Protein AF-A0A2K8SUK9-F1 (afdb_monomer)

Foldseek 3Di:
DDDDPPPDPPPPPPLVVLVVLLVCLLVPPDQQDALVVSCVVVVHDPVVCCVRPVPSNVSSNVSNVVSVVVVVVVVLVVLLVLLLVLCVVCVVVVHHSDLVSSCVSDPDSVSVVDPSSVVSNVVSNVVSVPDD

Nearest PDB structures (foldseek):
  8v32-assembly1_J  TM=8.760E-01  e=1.468E-07  Peltigera membranacea
  6nsr-assembly1_B  TM=3.082E-01  e=2.719E+00  Pseudomonas aeruginosa
  7xy5-assembly1_A  TM=2.631E-01  e=3.170E+00  Vibrio cholerae
  3kkd-assembly3_B  TM=2.760E-01  e=3.337E+00  Pseudomonas aeruginosa PAO1
  3mvp-assembly1_A  TM=3.013E-01  e=6.831E+00  Streptococcus mutans UA159

pLDDT: mean 81.12, std 13.94, range [32.38, 91.25]

Organism: NCBI:txid2038116

Structure (mmCIF, N/CA/C/O backbone):
data_AF-A0A2K8SUK9-F1
#
_e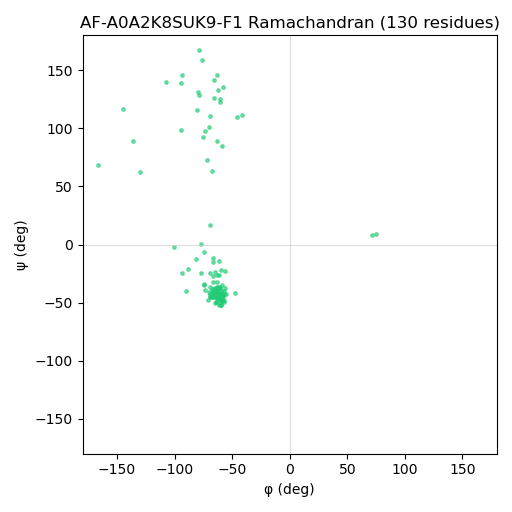ntry.id   AF-A0A2K8SUK9-F1
#
loop_
_atom_site.group_PDB
_atom_site.id
_atom_site.type_symbol
_atom_site.label_atom_id
_atom_site.label_alt_id
_atom_site.label_comp_id
_atom_site.label_asym_id
_atom_site.label_entity_id
_atom_site.label_seq_id
_atom_site.pdbx_PDB_ins_code
_atom_site.Cartn_x
_atom_site.Cartn_y
_atom_site.Cartn_z
_atom_site.occupancy
_atom_site.B_iso_or_equiv
_atom_site.auth_seq_id
_atom_site.auth_comp_id
_atom_site.auth_asym_id
_atom_site.auth_atom_id
_atom_site.pdbx_PDB_model_num
ATOM 1 N N . MET A 1 1 ? -3.074 23.848 -37.726 1.00 40.31 1 MET A N 1
ATOM 2 C CA . MET A 1 1 ? -1.693 24.078 -37.255 1.00 40.31 1 MET A CA 1
ATOM 3 C C . MET A 1 1 ? -1.678 24.002 -35.737 1.00 40.31 1 MET A C 1
ATOM 5 O O . MET A 1 1 ? -2.402 24.758 -35.105 1.00 40.31 1 MET A O 1
ATOM 9 N N . ARG A 1 2 ? -0.948 23.049 -35.149 1.00 3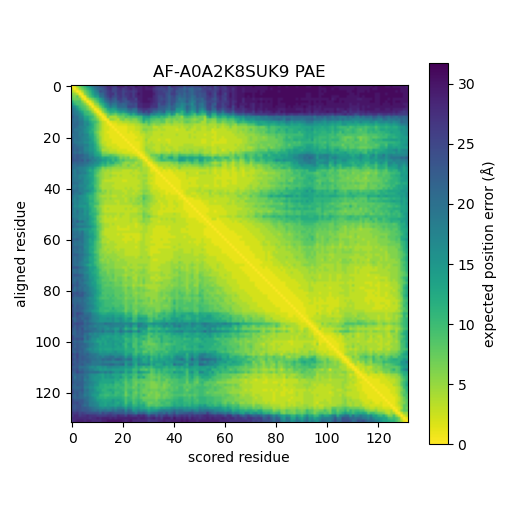2.38 2 ARG A N 1
ATOM 10 C CA . ARG A 1 2 ? -0.608 23.080 -33.723 1.00 32.38 2 ARG A CA 1
ATOM 11 C C . ARG A 1 2 ? 0.791 22.501 -33.557 1.00 32.38 2 ARG A C 1
ATOM 13 O O . ARG A 1 2 ? 1.054 21.365 -33.937 1.00 32.38 2 ARG A O 1
ATOM 20 N N . ASP A 1 3 ? 1.649 23.388 -33.092 1.00 39.12 3 ASP A N 1
ATOM 21 C CA . ASP A 1 3 ? 3.080 23.273 -32.888 1.00 39.12 3 ASP A CA 1
ATOM 22 C C . ASP A 1 3 ? 3.433 22.122 -31.942 1.00 39.12 3 ASP A C 1
ATOM 24 O O . ASP A 1 3 ? 2.786 21.952 -30.908 1.00 39.12 3 ASP A O 1
ATOM 28 N N . SER A 1 4 ? 4.448 21.332 -32.289 1.00 34.41 4 SER A N 1
ATOM 29 C CA . SER A 1 4 ? 5.232 20.523 -31.346 1.00 34.41 4 SER A CA 1
ATOM 30 C C . SER A 1 4 ? 6.491 20.030 -32.047 1.00 34.41 4 SER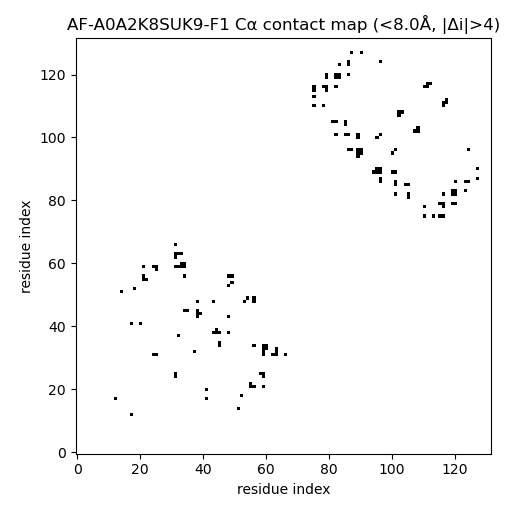 A C 1
ATOM 32 O O . SER A 1 4 ? 6.681 18.839 -32.306 1.00 34.41 4 SER A O 1
ATOM 34 N N . SER A 1 5 ? 7.367 20.987 -32.343 1.00 39.50 5 SER A N 1
ATOM 35 C CA . SER A 1 5 ? 8.785 20.748 -32.591 1.00 39.50 5 SER A CA 1
ATOM 36 C C . SER A 1 5 ? 9.411 20.079 -31.360 1.00 39.50 5 SER A C 1
ATOM 38 O O . SER A 1 5 ? 9.959 20.737 -30.482 1.00 39.50 5 SER A O 1
ATOM 40 N N . THR A 1 6 ? 9.318 18.752 -31.255 1.00 48.75 6 THR A N 1
ATOM 41 C CA . THR A 1 6 ? 10.100 17.980 -30.280 1.00 48.75 6 THR A CA 1
ATOM 42 C C . THR A 1 6 ? 11.357 17.490 -30.978 1.00 48.75 6 THR A C 1
ATOM 44 O O . THR A 1 6 ? 11.356 16.539 -31.755 1.00 48.75 6 THR A O 1
ATOM 47 N N . LYS A 1 7 ? 12.430 18.244 -30.740 1.00 40.75 7 LYS A N 1
ATOM 48 C CA . LYS A 1 7 ? 13.799 18.011 -31.195 1.00 40.75 7 LYS A CA 1
ATOM 49 C C . LYS A 1 7 ? 14.151 16.523 -31.057 1.00 40.75 7 LYS A C 1
ATOM 51 O O . LYS A 1 7 ? 14.228 15.992 -29.951 1.00 40.75 7 LYS A O 1
ATOM 56 N N . LYS A 1 8 ? 14.309 15.860 -32.204 1.00 43.88 8 LYS A N 1
ATOM 57 C CA . LYS A 1 8 ? 14.662 14.447 -32.369 1.00 43.88 8 LYS A CA 1
ATOM 58 C C . LYS A 1 8 ? 16.059 14.216 -31.781 1.00 43.88 8 LYS A C 1
ATOM 60 O O . LYS A 1 8 ? 17.060 14.381 -32.466 1.00 43.88 8 LYS A O 1
ATOM 65 N N . LEU A 1 9 ? 16.134 13.894 -30.493 1.00 48.03 9 LEU A N 1
ATOM 66 C CA . LEU A 1 9 ? 17.343 13.330 -29.905 1.00 48.03 9 LEU A CA 1
ATOM 67 C C . LEU A 1 9 ? 17.427 11.882 -30.393 1.00 48.03 9 LEU A C 1
ATOM 69 O O . LEU A 1 9 ? 16.752 11.001 -29.864 1.00 48.03 9 LEU A O 1
ATOM 73 N N . GLU A 1 10 ? 18.220 11.651 -31.437 1.00 47.00 10 GLU A N 1
ATOM 74 C CA . GLU A 1 10 ? 18.678 10.323 -31.855 1.00 47.00 10 GLU A CA 1
ATOM 75 C C . GLU A 1 10 ? 19.638 9.759 -30.795 1.00 47.00 10 GLU A C 1
ATOM 77 O O . GLU A 1 10 ? 20.823 9.547 -31.031 1.00 47.00 10 GLU A O 1
ATOM 82 N N . VAL A 1 11 ? 19.135 9.531 -29.581 1.00 56.94 11 VAL A N 1
ATOM 83 C CA . VAL A 1 11 ? 19.796 8.625 -28.645 1.00 56.94 11 VAL A CA 1
ATOM 84 C C . VAL A 1 11 ? 19.603 7.246 -29.253 1.00 56.94 11 VAL A C 1
ATOM 86 O O . VAL A 1 11 ? 18.465 6.784 -29.351 1.00 56.94 11 VAL A O 1
ATOM 89 N N . LYS A 1 12 ? 20.686 6.623 -29.736 1.00 59.28 12 LYS A N 1
ATOM 90 C CA . LYS A 1 12 ? 20.677 5.217 -30.158 1.00 59.28 12 LYS A CA 1
ATOM 91 C C . LYS A 1 12 ? 19.965 4.418 -29.070 1.00 59.28 12 LYS A C 1
ATOM 93 O O . LYS A 1 12 ? 20.466 4.317 -27.954 1.00 59.28 12 LYS A O 1
ATOM 98 N N . PHE A 1 13 ? 18.769 3.931 -29.386 1.00 68.94 13 PHE A N 1
ATOM 99 C CA . PHE A 1 13 ? 18.001 3.108 -28.472 1.00 68.94 13 PHE A CA 1
ATOM 100 C C . PHE A 1 13 ? 18.726 1.772 -28.365 1.00 68.94 13 PHE A C 1
ATOM 102 O O . PHE A 1 13 ? 18.665 0.949 -29.277 1.00 68.94 13 PHE A O 1
ATOM 109 N N . ASP A 1 14 ? 19.472 1.609 -27.279 1.00 80.62 14 ASP A N 1
ATOM 110 C CA . ASP A 1 14 ? 20.137 0.357 -26.955 1.00 80.62 14 ASP A CA 1
ATOM 111 C C . ASP A 1 14 ? 19.076 -0.620 -26.447 1.00 80.62 14 ASP A C 1
ATOM 113 O O . ASP A 1 14 ? 18.680 -0.594 -25.277 1.00 80.62 14 ASP A O 1
ATOM 117 N N . SER A 1 15 ? 18.542 -1.398 -27.388 1.00 79.38 15 SER A N 1
ATOM 118 C CA . SER A 1 15 ? 17.471 -2.361 -27.153 1.00 79.38 15 SER A CA 1
ATOM 119 C C . SER A 1 15 ? 17.890 -3.367 -26.085 1.00 79.38 15 SER A C 1
ATOM 121 O O . SER A 1 15 ? 17.187 -3.527 -25.090 1.00 79.38 15 SER A O 1
ATOM 123 N N . ASP A 1 16 ? 19.074 -3.955 -26.227 1.00 82.75 16 ASP A N 1
ATOM 124 C CA . ASP A 1 16 ? 19.530 -5.060 -25.385 1.00 82.75 16 ASP A CA 1
ATOM 125 C C . ASP A 1 16 ? 19.782 -4.595 -23.951 1.00 82.75 16 ASP A C 1
ATOM 127 O O . ASP A 1 16 ? 19.286 -5.194 -22.993 1.00 82.75 16 ASP A O 1
ATOM 131 N N . ARG A 1 17 ? 20.458 -3.452 -23.780 1.00 84.38 17 ARG A N 1
ATOM 132 C CA . ARG A 1 17 ? 20.673 -2.874 -22.448 1.00 84.38 17 ARG A CA 1
ATOM 133 C C . ARG A 1 17 ? 19.362 -2.450 -21.792 1.00 84.38 17 ARG A C 1
ATOM 135 O O . ARG A 1 17 ? 19.191 -2.605 -20.583 1.00 84.38 17 ARG A O 1
ATOM 142 N N . THR A 1 18 ? 18.431 -1.902 -22.572 1.00 85.00 18 THR A N 1
ATOM 143 C CA . THR A 1 18 ? 17.118 -1.490 -22.060 1.00 85.00 18 THR A CA 1
ATOM 144 C C . THR A 1 18 ? 16.293 -2.700 -21.631 1.00 85.00 18 THR A C 1
ATOM 146 O O . THR A 1 18 ? 15.666 -2.653 -20.574 1.00 85.00 18 THR A O 1
ATOM 149 N N . GLN A 1 19 ? 16.327 -3.785 -22.406 1.00 86.81 19 GLN A N 1
ATOM 150 C CA . GLN A 1 19 ? 15.660 -5.039 -22.075 1.00 86.81 19 GLN A CA 1
ATOM 151 C C . GLN A 1 19 ? 16.184 -5.610 -20.757 1.00 86.81 19 GLN A C 1
ATOM 153 O O . GLN A 1 19 ? 15.394 -5.828 -19.840 1.00 86.81 19 GLN A O 1
ATOM 158 N N . GLN A 1 20 ? 17.506 -5.755 -20.625 1.00 87.06 20 GLN A N 1
ATOM 159 C CA . GLN A 1 20 ? 18.133 -6.274 -19.406 1.00 87.06 20 GLN A CA 1
ATOM 160 C C . GLN A 1 20 ? 17.763 -5.445 -18.174 1.00 87.06 20 GLN A C 1
ATOM 162 O O . GLN A 1 20 ? 17.490 -5.984 -17.107 1.00 87.06 20 GLN A O 1
ATOM 167 N N . LEU A 1 21 ? 17.707 -4.117 -18.303 1.00 86.25 21 LEU A N 1
ATOM 168 C CA . LEU A 1 21 ? 17.299 -3.253 -17.198 1.00 86.25 21 LEU A CA 1
ATOM 169 C C . LEU A 1 21 ? 15.821 -3.435 -16.825 1.00 86.25 21 LEU A C 1
ATOM 171 O O . LEU A 1 21 ? 15.497 -3.403 -15.639 1.00 86.25 21 LEU A O 1
ATOM 175 N N . LEU A 1 22 ? 14.929 -3.629 -17.800 1.00 86.12 22 LEU A N 1
ATOM 176 C CA . LEU A 1 22 ? 13.513 -3.912 -17.538 1.00 86.12 22 LEU A CA 1
ATOM 177 C C . LEU A 1 22 ? 13.324 -5.278 -16.863 1.00 86.12 22 LEU A C 1
ATOM 179 O O . LEU A 1 22 ? 12.543 -5.382 -15.920 1.00 86.12 22 LEU A O 1
ATOM 183 N N . GLU A 1 23 ? 14.059 -6.298 -17.302 1.00 87.38 23 GLU A N 1
ATOM 184 C CA . GLU A 1 23 ? 14.058 -7.633 -16.692 1.00 87.38 23 GLU A CA 1
ATOM 185 C C . GLU A 1 23 ? 14.612 -7.598 -15.264 1.00 87.38 23 GLU A C 1
ATOM 187 O O . GLU A 1 23 ? 13.982 -8.122 -14.349 1.00 87.38 23 GLU A O 1
ATOM 192 N N . ASN A 1 24 ? 15.715 -6.881 -15.033 1.00 87.19 24 ASN A N 1
ATOM 193 C CA . ASN A 1 24 ? 16.265 -6.681 -13.694 1.00 87.19 24 ASN A CA 1
ATOM 194 C C . ASN A 1 24 ? 15.275 -5.970 -12.765 1.00 87.19 24 ASN A C 1
ATOM 196 O O . ASN A 1 24 ? 15.203 -6.302 -11.590 1.00 87.19 24 ASN A O 1
ATOM 200 N N . VAL A 1 25 ? 14.484 -5.014 -13.265 1.00 85.06 25 VAL A N 1
ATOM 201 C CA . VAL A 1 25 ? 13.428 -4.361 -12.468 1.00 85.06 25 VAL A CA 1
ATOM 202 C C . VAL A 1 25 ? 12.300 -5.333 -12.109 1.00 85.06 25 VAL A C 1
ATOM 204 O O . VAL A 1 25 ? 11.711 -5.191 -11.043 1.00 85.06 25 VAL A O 1
ATOM 207 N N . LEU A 1 26 ? 11.996 -6.307 -1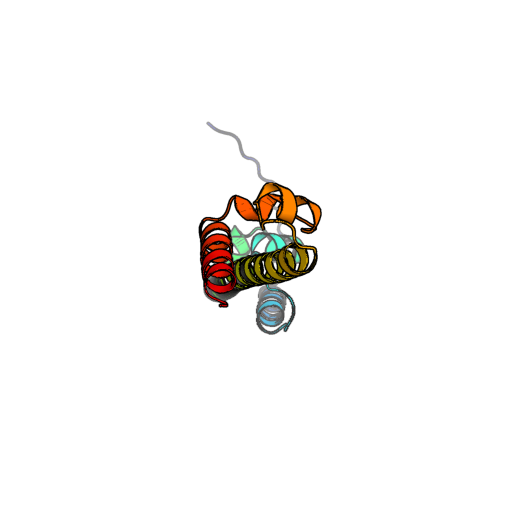2.970 1.00 83.44 26 LEU A N 1
ATOM 208 C CA . LEU A 1 26 ? 11.010 -7.353 -12.680 1.00 83.44 26 LEU A CA 1
ATOM 209 C C . LEU A 1 26 ? 11.530 -8.405 -11.697 1.00 83.44 26 LEU A C 1
ATOM 211 O O . LEU A 1 26 ? 10.751 -8.935 -10.913 1.00 83.44 26 LEU A O 1
ATOM 215 N N . GLN A 1 27 ? 12.821 -8.724 -11.763 1.00 84.00 27 GLN A N 1
ATOM 216 C CA . GLN A 1 27 ? 13.454 -9.737 -10.916 1.00 84.00 27 GLN A CA 1
ATOM 217 C C . GLN A 1 27 ? 13.965 -9.182 -9.586 1.00 84.00 27 GLN A C 1
ATOM 219 O O . GLN A 1 27 ? 14.175 -9.941 -8.641 1.00 84.00 27 GLN A O 1
ATOM 224 N N . ALA A 1 28 ? 14.190 -7.872 -9.497 1.00 78.75 28 ALA A N 1
ATOM 225 C CA . ALA A 1 28 ? 14.577 -7.239 -8.254 1.00 78.75 28 ALA A CA 1
ATOM 226 C C . ALA A 1 28 ? 13.469 -7.454 -7.217 1.00 78.75 28 ALA A C 1
ATOM 228 O O . ALA A 1 28 ? 12.341 -7.004 -7.397 1.00 78.75 28 ALA A O 1
ATOM 229 N N . ASN A 1 29 ? 13.819 -8.055 -6.079 1.00 65.88 29 ASN A N 1
ATOM 230 C CA . ASN A 1 29 ? 12.944 -8.167 -4.903 1.00 65.88 29 ASN A CA 1
ATOM 231 C C . ASN A 1 29 ? 12.691 -6.807 -4.207 1.00 65.88 29 ASN A C 1
ATOM 233 O O . ASN A 1 29 ? 12.295 -6.754 -3.042 1.00 65.88 29 ASN A O 1
ATOM 237 N N . GLU A 1 30 ? 12.966 -5.696 -4.891 1.00 73.88 30 GLU A N 1
ATOM 238 C CA . GLU A 1 30 ? 12.702 -4.344 -4.414 1.00 73.88 30 GLU A CA 1
ATOM 239 C C . GLU A 1 30 ? 11.217 -3.986 -4.577 1.00 73.88 30 GLU A C 1
ATOM 241 O O . GLU A 1 30 ? 10.447 -4.663 -5.258 1.00 73.88 30 GLU A O 1
ATOM 246 N N . GLN A 1 31 ? 10.792 -2.885 -3.951 1.00 77.38 31 GLN A N 1
ATOM 247 C CA . GLN A 1 31 ? 9.430 -2.388 -4.131 1.00 77.38 31 GLN A CA 1
ATOM 248 C C . GLN A 1 31 ? 9.189 -2.052 -5.610 1.00 77.38 31 GLN A C 1
ATOM 250 O O . GLN A 1 31 ? 9.933 -1.238 -6.171 1.00 77.38 31 GLN A O 1
ATOM 255 N N . PRO A 1 32 ? 8.140 -2.611 -6.245 1.00 82.94 32 PRO A N 1
ATOM 256 C CA . PRO A 1 32 ? 7.907 -2.383 -7.657 1.00 82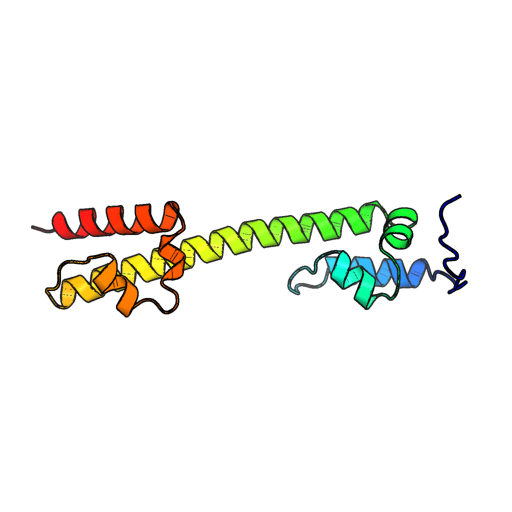.94 32 PRO A CA 1
ATOM 257 C C . PRO A 1 32 ? 7.666 -0.897 -7.893 1.00 82.94 32 PRO A C 1
ATOM 259 O O . PRO A 1 32 ? 6.910 -0.227 -7.179 1.00 82.94 32 PRO A O 1
ATOM 262 N N . LEU A 1 33 ? 8.342 -0.369 -8.906 1.00 85.94 33 LEU A N 1
ATOM 263 C CA . LEU A 1 33 ? 8.267 1.033 -9.276 1.00 85.94 33 LEU A CA 1
ATOM 264 C C . LEU A 1 33 ? 7.198 1.234 -10.351 1.00 85.94 33 LEU A C 1
ATOM 266 O O . LEU A 1 33 ? 7.035 0.395 -11.239 1.00 85.94 33 LEU A O 1
ATOM 270 N N . PRO A 1 34 ? 6.491 2.376 -10.349 1.00 88.12 34 PRO A N 1
ATOM 271 C CA . PRO A 1 34 ? 5.590 2.678 -11.443 1.00 88.12 34 PRO A CA 1
ATOM 272 C C . PRO A 1 34 ? 6.398 2.823 -12.733 1.00 88.12 34 PRO A C 1
ATOM 274 O O . PRO A 1 34 ? 7.490 3.396 -12.742 1.00 88.12 34 PRO A O 1
ATOM 277 N N . MET A 1 35 ? 5.818 2.416 -13.863 1.00 87.50 35 MET A N 1
ATOM 278 C CA . MET A 1 35 ? 6.488 2.504 -15.167 1.00 87.50 35 MET A CA 1
ATOM 279 C C . MET A 1 35 ? 6.947 3.935 -15.520 1.00 87.50 35 MET A C 1
ATOM 281 O O . MET A 1 35 ? 7.846 4.129 -16.329 1.00 87.50 35 MET A O 1
ATOM 285 N N . THR A 1 36 ? 6.340 4.975 -14.929 1.00 87.50 36 THR A N 1
ATOM 286 C CA . THR A 1 36 ? 6.831 6.370 -15.019 1.00 87.50 36 THR A CA 1
ATOM 287 C C . THR A 1 36 ? 8.204 6.544 -14.392 1.00 87.50 36 THR A C 1
ATOM 289 O O . THR A 1 36 ? 9.047 7.207 -14.986 1.00 87.50 36 THR A O 1
ATOM 292 N N . ALA A 1 37 ? 8.419 5.990 -13.202 1.00 88.31 37 ALA A N 1
ATOM 293 C CA . ALA A 1 37 ? 9.691 6.073 -12.502 1.00 88.31 37 ALA A CA 1
ATOM 294 C C . ALA A 1 37 ? 10.754 5.232 -13.214 1.00 88.31 37 ALA A C 1
ATOM 296 O O . ALA A 1 37 ? 11.861 5.718 -13.419 1.00 88.31 37 ALA A O 1
ATOM 297 N N . VAL A 1 38 ? 10.390 4.035 -13.687 1.00 87.81 38 VAL A N 1
ATOM 298 C CA . VAL A 1 38 ? 11.285 3.179 -14.484 1.00 87.81 38 VAL A CA 1
ATOM 299 C C . VAL A 1 38 ? 11.721 3.892 -15.768 1.00 87.81 38 VAL A C 1
ATOM 301 O O . VAL A 1 38 ? 12.910 3.987 -16.043 1.00 87.81 38 VAL A O 1
ATOM 304 N N . ALA A 1 39 ? 10.783 4.500 -16.502 1.00 87.31 39 ALA A N 1
ATOM 305 C CA . ALA A 1 39 ? 11.089 5.281 -17.702 1.00 87.31 39 ALA A CA 1
ATOM 306 C C . ALA A 1 39 ? 12.035 6.464 -17.419 1.00 87.31 39 ALA A C 1
ATOM 308 O O . ALA A 1 39 ? 12.994 6.680 -18.155 1.00 87.31 39 ALA A O 1
ATOM 309 N N . LYS A 1 40 ? 11.809 7.193 -16.316 1.00 87.31 40 LYS A N 1
ATOM 310 C CA . LYS A 1 40 ? 12.707 8.272 -15.876 1.00 87.31 40 LYS A CA 1
ATOM 311 C C . LYS A 1 40 ? 14.104 7.753 -15.525 1.00 87.31 40 LYS A C 1
ATOM 313 O O . LYS A 1 40 ? 15.078 8.375 -15.928 1.00 87.31 40 LYS A O 1
ATOM 318 N N . ARG A 1 41 ? 14.202 6.619 -14.821 1.00 85.88 41 ARG A N 1
ATOM 319 C CA . ARG A 1 41 ? 15.479 5.981 -14.448 1.00 85.88 41 ARG A CA 1
ATOM 320 C C . ARG A 1 41 ? 16.274 5.537 -15.675 1.00 85.88 41 ARG A C 1
ATOM 322 O O . ARG A 1 41 ? 17.491 5.655 -15.683 1.00 85.88 41 ARG A O 1
ATOM 329 N N . LEU A 1 42 ? 15.579 5.059 -16.704 1.00 83.00 42 LEU A N 1
ATOM 330 C CA . LEU A 1 42 ? 16.177 4.621 -17.965 1.00 83.00 42 LEU A CA 1
ATOM 331 C C . LEU A 1 42 ? 16.495 5.776 -18.927 1.00 83.00 42 LEU A C 1
ATOM 333 O O . LEU A 1 42 ? 17.161 5.558 -19.931 1.00 83.00 42 LEU A O 1
ATOM 337 N N . GLY A 1 43 ? 15.997 6.988 -18.662 1.00 84.88 43 GLY A N 1
ATOM 338 C CA . GLY A 1 43 ? 16.165 8.138 -19.554 1.00 84.88 43 GLY A CA 1
ATOM 339 C C . GLY A 1 43 ? 15.353 8.058 -20.853 1.00 84.88 43 GLY A C 1
ATOM 340 O O . GLY A 1 43 ? 15.504 8.920 -21.717 1.00 84.88 43 GLY A O 1
ATOM 341 N N . TYR A 1 44 ? 14.464 7.068 -20.995 1.00 84.94 44 TYR A N 1
ATOM 342 C CA . TYR A 1 44 ? 13.648 6.880 -22.193 1.00 84.94 44 TYR A CA 1
ATOM 343 C C . TYR A 1 44 ? 12.184 7.246 -21.952 1.00 84.94 44 TYR A C 1
ATOM 345 O O . TYR A 1 44 ? 11.600 6.892 -20.924 1.00 84.94 44 TYR A O 1
ATOM 353 N N . PRO A 1 45 ? 11.522 7.906 -22.917 1.00 85.81 45 PRO A N 1
ATOM 354 C CA . PRO A 1 45 ? 10.098 8.164 -22.813 1.00 85.81 45 PRO A CA 1
ATOM 355 C C . PRO A 1 45 ? 9.323 6.845 -22.867 1.00 85.81 45 PRO A C 1
ATOM 357 O O . PRO A 1 45 ? 9.613 5.963 -23.676 1.00 85.81 45 PRO A O 1
ATOM 360 N N . LYS A 1 46 ? 8.260 6.740 -22.060 1.00 86.19 46 LYS A N 1
ATOM 361 C CA . LYS A 1 46 ? 7.391 5.551 -22.013 1.00 86.19 46 LYS A CA 1
ATOM 362 C C . LYS A 1 46 ? 6.970 5.058 -23.393 1.00 86.19 46 LYS A C 1
ATOM 364 O O . LYS A 1 46 ? 6.964 3.862 -23.631 1.00 86.19 46 LYS A O 1
ATOM 369 N N . ARG A 1 47 ? 6.622 5.977 -24.299 1.00 87.12 47 ARG A N 1
ATOM 370 C CA . ARG A 1 47 ? 6.179 5.639 -25.657 1.00 87.12 47 ARG A CA 1
ATOM 371 C C . ARG A 1 47 ? 7.211 4.798 -26.412 1.00 87.12 47 ARG A C 1
ATOM 373 O O . ARG A 1 47 ? 6.819 3.908 -27.154 1.00 87.12 47 ARG A O 1
ATOM 380 N N . VAL A 1 48 ? 8.501 5.072 -26.219 1.00 85.62 48 VAL A N 1
ATOM 381 C CA . VAL A 1 48 ? 9.588 4.298 -26.835 1.00 85.62 48 VAL A CA 1
ATOM 382 C C . VAL A 1 48 ? 9.673 2.923 -26.176 1.00 85.62 48 VAL A C 1
ATOM 384 O O . VAL A 1 48 ? 9.622 1.920 -26.875 1.00 85.62 48 VAL A O 1
ATOM 387 N N . LEU A 1 49 ? 9.661 2.856 -24.843 1.00 85.88 49 LEU A N 1
ATOM 388 C CA . LEU A 1 49 ? 9.704 1.582 -24.114 1.00 85.88 49 LEU A CA 1
ATOM 389 C C . LEU A 1 49 ? 8.540 0.649 -24.480 1.00 85.88 49 LEU A C 1
ATOM 391 O O . LEU A 1 49 ? 8.763 -0.518 -24.766 1.00 85.88 49 LEU A O 1
ATOM 395 N N . TYR A 1 50 ? 7.316 1.172 -24.569 1.00 87.88 50 TYR A N 1
ATOM 396 C CA . TYR A 1 50 ? 6.144 0.392 -24.979 1.00 87.88 50 TYR A CA 1
ATOM 397 C C . TYR A 1 50 ? 6.168 -0.024 -26.456 1.00 87.88 50 TYR A C 1
ATOM 399 O O . TYR A 1 50 ? 5.520 -1.004 -26.810 1.00 87.88 50 TYR A O 1
ATOM 407 N N . ARG A 1 51 ? 6.883 0.707 -27.323 1.00 87.69 51 ARG A N 1
ATOM 408 C CA . ARG A 1 51 ? 7.028 0.352 -28.742 1.00 87.69 51 ARG A CA 1
ATOM 409 C C . ARG A 1 51 ? 7.972 -0.834 -28.932 1.00 87.69 51 ARG A C 1
ATOM 411 O O . ARG A 1 51 ? 7.712 -1.660 -29.796 1.00 87.69 51 ARG A O 1
ATOM 418 N N .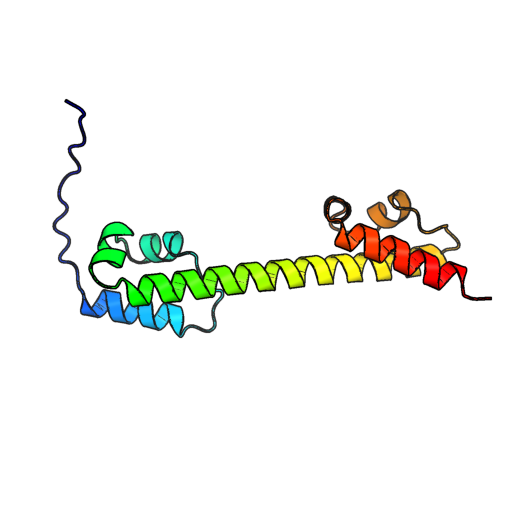 HIS A 1 52 ? 9.055 -0.883 -28.161 1.00 86.44 52 HIS A N 1
ATOM 419 C CA . HIS A 1 52 ? 10.072 -1.930 -28.276 1.00 86.44 52 HIS A CA 1
ATOM 420 C C . HIS A 1 52 ? 9.779 -3.135 -27.373 1.00 86.44 52 HIS A C 1
ATOM 422 O O . HIS A 1 52 ? 9.921 -4.271 -27.809 1.00 86.44 52 HIS A O 1
ATOM 428 N N . PHE A 1 53 ? 9.305 -2.894 -26.148 1.00 88.12 53 PHE A N 1
ATOM 429 C CA . PHE A 1 53 ? 9.095 -3.916 -25.119 1.00 88.12 53 PHE A CA 1
ATOM 430 C C . PHE A 1 53 ? 7.693 -3.828 -24.498 1.00 88.12 53 PHE A C 1
ATOM 432 O O . PHE A 1 53 ? 7.561 -3.567 -23.294 1.00 88.12 53 PHE A O 1
ATOM 439 N N . PRO A 1 54 ? 6.619 -4.020 -25.289 1.00 89.31 54 PRO A N 1
ATOM 440 C CA . PRO A 1 54 ? 5.250 -3.906 -24.787 1.00 89.31 54 PRO A CA 1
ATOM 441 C C . PRO A 1 54 ? 4.969 -4.884 -23.641 1.00 89.31 54 PRO A C 1
ATOM 443 O O . PRO A 1 54 ? 4.371 -4.488 -22.640 1.00 89.31 54 PRO A O 1
ATOM 446 N N . GLU A 1 55 ? 5.445 -6.126 -23.749 1.00 90.12 55 GLU A N 1
ATOM 447 C CA . GLU A 1 55 ? 5.183 -7.176 -22.760 1.00 90.12 55 GLU A CA 1
ATOM 448 C C . GLU A 1 55 ? 5.899 -6.915 -21.428 1.00 90.12 55 GLU A C 1
ATOM 450 O O . GLU A 1 55 ? 5.258 -6.938 -20.378 1.00 90.12 55 GLU A O 1
ATOM 455 N N . LEU A 1 56 ? 7.182 -6.534 -21.451 1.00 88.44 56 LEU A N 1
ATOM 456 C CA . LEU A 1 56 ? 7.918 -6.177 -20.229 1.00 88.44 56 LEU A CA 1
ATOM 457 C C . LEU A 1 56 ? 7.311 -4.946 -19.542 1.00 88.44 56 LEU A C 1
ATOM 459 O O . LEU A 1 56 ? 7.125 -4.932 -18.325 1.00 88.44 56 LEU A O 1
ATOM 463 N N . CYS A 1 57 ? 6.925 -3.922 -20.310 1.00 88.81 57 CYS A N 1
ATOM 464 C CA . CYS A 1 57 ? 6.277 -2.733 -19.751 1.00 88.81 57 CYS A CA 1
ATOM 465 C C . CYS A 1 57 ? 4.922 -3.056 -19.099 1.00 88.81 57 CYS A C 1
ATOM 467 O O . CYS A 1 57 ? 4.575 -2.472 -18.062 1.00 88.81 57 CYS A O 1
ATOM 469 N N . ARG A 1 58 ? 4.149 -3.974 -19.697 1.00 90.50 58 ARG A N 1
ATOM 470 C CA . ARG A 1 58 ? 2.886 -4.470 -19.133 1.00 90.50 58 ARG A CA 1
ATOM 471 C C . ARG A 1 58 ? 3.127 -5.265 -17.858 1.00 90.50 58 ARG A C 1
ATOM 473 O O . ARG A 1 58 ? 2.444 -4.993 -16.875 1.00 90.50 58 ARG A O 1
ATOM 480 N N . ALA A 1 59 ? 4.111 -6.162 -17.846 1.00 90.38 59 ALA A N 1
ATOM 481 C CA . ALA A 1 59 ? 4.468 -6.953 -16.672 1.00 90.38 59 ALA A CA 1
ATOM 482 C C . ALA A 1 59 ? 4.850 -6.059 -15.480 1.00 90.38 59 ALA A C 1
ATOM 484 O O . ALA A 1 59 ? 4.270 -6.191 -14.405 1.00 90.38 59 ALA A O 1
ATOM 485 N N . ILE A 1 60 ? 5.721 -5.063 -15.691 1.00 89.38 60 ILE A N 1
ATOM 486 C CA . ILE A 1 60 ? 6.130 -4.115 -14.635 1.00 89.38 60 ILE A CA 1
ATOM 487 C C . ILE A 1 60 ? 4.918 -3.344 -14.107 1.00 89.38 60 ILE A C 1
ATOM 489 O O . ILE A 1 60 ? 4.740 -3.160 -12.902 1.00 89.38 60 ILE A O 1
ATOM 493 N N . SER A 1 61 ? 4.058 -2.885 -15.017 1.00 90.12 61 SER A N 1
ATOM 494 C CA . SER A 1 61 ? 2.861 -2.133 -14.641 1.00 90.12 61 SER A CA 1
ATOM 495 C C . SER A 1 61 ? 1.864 -3.002 -13.866 1.00 90.12 61 SER A C 1
ATOM 497 O O . SER A 1 61 ? 1.249 -2.517 -12.917 1.00 90.12 61 SER A O 1
ATOM 499 N N . ALA A 1 62 ? 1.713 -4.273 -14.242 1.00 90.62 62 ALA A N 1
ATOM 500 C CA . ALA A 1 62 ? 0.850 -5.225 -13.556 1.00 90.62 62 ALA A CA 1
ATOM 501 C C . ALA A 1 62 ? 1.356 -5.522 -12.139 1.00 90.62 62 ALA A C 1
ATOM 503 O O . ALA A 1 62 ? 0.568 -5.451 -11.194 1.00 90.62 62 ALA A O 1
ATOM 504 N N . GLU A 1 63 ? 2.661 -5.757 -11.979 1.00 90.00 63 GLU A N 1
ATOM 505 C CA . GLU A 1 63 ? 3.273 -6.003 -10.671 1.00 90.00 63 GLU A CA 1
ATOM 506 C C . GLU A 1 63 ? 3.126 -4.784 -9.752 1.00 90.00 63 GLU A C 1
ATOM 508 O O . GLU A 1 63 ? 2.705 -4.902 -8.601 1.00 90.00 63 GLU A O 1
ATOM 513 N N . TYR A 1 64 ? 3.331 -3.576 -10.285 1.00 90.69 64 TYR A N 1
ATOM 514 C CA . TYR A 1 64 ? 3.090 -2.345 -9.536 1.00 90.69 64 TYR A CA 1
ATOM 515 C C . TYR A 1 64 ? 1.636 -2.216 -9.058 1.00 90.69 64 TYR A C 1
ATOM 517 O O . TYR A 1 64 ? 1.376 -1.868 -7.904 1.00 90.69 64 TYR A O 1
ATOM 525 N N . VAL A 1 65 ? 0.664 -2.501 -9.930 1.00 90.31 65 VAL A N 1
ATOM 526 C CA . VAL A 1 65 ? -0.762 -2.450 -9.572 1.00 90.31 65 VAL A CA 1
ATOM 527 C C . VAL A 1 65 ? -1.100 -3.497 -8.512 1.00 90.31 65 VAL A C 1
ATOM 529 O O . VAL A 1 65 ? -1.851 -3.196 -7.581 1.00 90.31 65 VAL A O 1
ATOM 532 N N . LYS A 1 66 ? -0.549 -4.708 -8.629 1.00 91.12 66 LYS A N 1
ATOM 533 C CA . LYS A 1 66 ? -0.707 -5.775 -7.638 1.00 91.12 66 LYS A CA 1
ATOM 534 C C . LYS A 1 66 ? -0.161 -5.337 -6.279 1.00 91.12 66 LYS A C 1
ATOM 536 O O . LYS A 1 66 ? -0.914 -5.315 -5.306 1.00 91.12 66 LYS A O 1
ATOM 541 N N . TYR A 1 67 ? 1.074 -4.846 -6.236 1.00 90.19 67 TYR A N 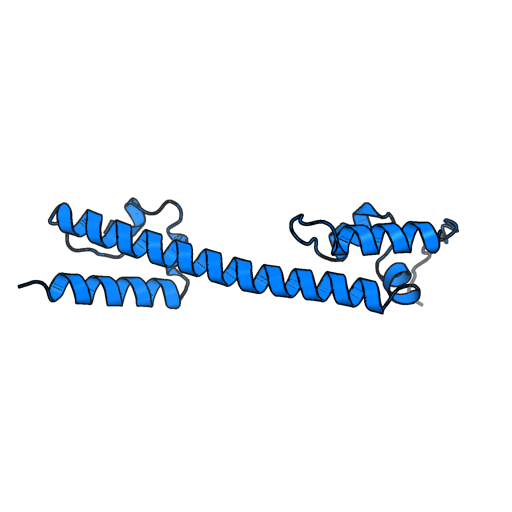1
ATOM 542 C CA . TYR A 1 67 ? 1.683 -4.319 -5.018 1.00 90.19 67 TYR A CA 1
ATOM 543 C C . TYR A 1 67 ? 0.898 -3.154 -4.411 1.00 90.19 67 TYR A C 1
ATOM 545 O O . TYR A 1 67 ? 0.736 -3.091 -3.195 1.00 90.19 67 TYR A O 1
ATOM 553 N N . MET A 1 68 ? 0.357 -2.237 -5.218 1.00 89.69 68 MET A N 1
ATOM 554 C CA . MET A 1 68 ? -0.482 -1.144 -4.711 1.00 89.69 68 MET A CA 1
ATOM 555 C C . MET A 1 68 ? -1.768 -1.664 -4.062 1.00 89.69 68 MET A C 1
ATOM 557 O O . MET A 1 68 ? -2.176 -1.148 -3.018 1.00 89.69 68 MET A O 1
ATOM 561 N N . LYS A 1 69 ? -2.399 -2.694 -4.641 1.00 91.25 69 LYS A N 1
ATOM 562 C CA . LYS A 1 69 ? -3.577 -3.344 -4.047 1.00 91.25 69 LYS A CA 1
ATOM 563 C C . LYS A 1 69 ? -3.223 -4.008 -2.719 1.00 91.25 69 LYS A C 1
ATOM 565 O O . LYS A 1 69 ? -3.896 -3.746 -1.725 1.00 91.25 69 LYS A O 1
ATOM 570 N N . GLU A 1 70 ? -2.155 -4.798 -2.686 1.00 91.00 70 GLU A N 1
ATOM 571 C CA . GLU A 1 70 ? -1.683 -5.477 -1.475 1.00 91.00 70 GLU A CA 1
ATOM 572 C C . GLU A 1 70 ? -1.272 -4.480 -0.390 1.00 91.00 70 GLU A C 1
ATOM 574 O O . GLU A 1 70 ? -1.706 -4.586 0.752 1.00 91.00 70 GLU A O 1
ATOM 579 N N . SER A 1 71 ? -0.518 -3.445 -0.755 1.00 90.19 71 SER A N 1
ATOM 580 C CA . SER A 1 71 ? -0.111 -2.365 0.147 1.00 90.19 71 SER A CA 1
ATOM 581 C C . SER A 1 71 ? -1.312 -1.613 0.704 1.00 90.19 71 SER A C 1
ATOM 583 O O . SER A 1 71 ? -1.321 -1.239 1.873 1.00 90.19 71 SER A O 1
ATOM 585 N N . ARG A 1 72 ? -2.353 -1.389 -0.108 1.00 88.75 72 ARG A N 1
ATOM 586 C CA . ARG A 1 72 ? -3.600 -0.781 0.363 1.00 88.75 72 ARG A CA 1
ATOM 587 C C . ARG A 1 72 ? -4.315 -1.684 1.363 1.00 88.75 72 ARG A C 1
ATOM 589 O O . ARG A 1 72 ? -4.796 -1.177 2.370 1.00 88.75 72 ARG A O 1
ATOM 596 N N . ILE A 1 73 ? -4.381 -2.989 1.101 1.00 90.00 73 ILE A N 1
ATOM 597 C CA . ILE A 1 73 ? -4.971 -3.963 2.029 1.00 90.00 73 ILE A CA 1
ATOM 598 C C . ILE A 1 73 ? -4.192 -3.965 3.345 1.00 90.00 73 ILE A C 1
ATOM 600 O O . ILE A 1 73 ? -4.800 -3.720 4.380 1.00 90.00 73 ILE A O 1
ATOM 604 N N . LYS A 1 74 ? -2.862 -4.107 3.288 1.00 90.31 74 LYS A N 1
ATOM 605 C CA . LYS A 1 74 ? -1.974 -4.087 4.459 1.00 90.31 74 LYS A CA 1
ATOM 606 C C . LYS A 1 74 ? -2.107 -2.799 5.267 1.00 90.31 74 LYS A C 1
ATOM 608 O O . LYS A 1 74 ? -2.184 -2.848 6.485 1.00 90.31 74 LYS A O 1
ATOM 613 N N . ARG A 1 75 ? -2.190 -1.636 4.605 1.00 88.69 75 ARG A N 1
ATOM 614 C CA . ARG A 1 75 ? -2.422 -0.348 5.285 1.00 88.69 75 ARG A CA 1
ATOM 615 C C . ARG A 1 75 ? -3.749 -0.333 6.033 1.00 88.69 75 ARG A C 1
ATOM 617 O O . ARG A 1 75 ? -3.790 0.109 7.172 1.00 88.69 75 ARG A O 1
ATOM 624 N N . ILE A 1 76 ? -4.824 -0.801 5.399 1.00 88.25 76 ILE A N 1
ATOM 625 C CA . ILE A 1 76 ? -6.145 -0.843 6.034 1.00 88.25 76 ILE A CA 1
ATOM 626 C C . ILE A 1 76 ? -6.144 -1.828 7.202 1.00 88.25 76 ILE A C 1
ATOM 628 O O . ILE A 1 76 ? -6.682 -1.510 8.254 1.00 88.25 76 ILE A O 1
ATOM 632 N N . GLU A 1 77 ? -5.555 -3.006 7.020 1.00 90.00 77 GLU A N 1
ATOM 633 C CA . GLU A 1 77 ? -5.434 -4.028 8.057 1.00 90.00 77 GLU A CA 1
ATOM 634 C C . GLU A 1 77 ? -4.645 -3.514 9.260 1.00 90.00 77 GLU A C 1
ATOM 636 O O . GLU A 1 77 ? -5.130 -3.603 10.383 1.00 90.00 77 GLU A O 1
ATOM 641 N N . HIS A 1 78 ? -3.506 -2.866 9.014 1.00 90.19 78 HIS A N 1
ATOM 642 C CA . HIS A 1 78 ? -2.710 -2.231 10.056 1.00 90.19 78 HIS A CA 1
ATOM 643 C C . HIS A 1 78 ? -3.510 -1.166 10.815 1.00 90.19 78 HIS A C 1
ATOM 645 O O . HIS A 1 78 ? -3.590 -1.230 12.034 1.00 90.19 78 HIS A O 1
ATOM 651 N N . CYS A 1 79 ? -4.196 -0.254 10.116 1.00 87.62 79 CYS A N 1
ATOM 652 C CA . CYS A 1 79 ? -5.038 0.747 10.778 1.00 87.62 79 CYS A CA 1
ATOM 653 C C . CYS A 1 79 ? -6.200 0.123 11.566 1.00 87.62 79 CYS A C 1
ATOM 655 O O . CYS A 1 79 ? -6.582 0.633 12.616 1.00 87.62 79 CYS A O 1
ATOM 657 N N . CYS A 1 80 ? -6.796 -0.963 11.067 1.00 87.94 80 CYS A N 1
ATOM 658 C CA . CYS A 1 80 ? -7.821 -1.696 11.808 1.00 87.94 80 CYS A CA 1
ATOM 659 C C . CYS A 1 80 ? -7.253 -2.288 13.103 1.00 87.94 80 CYS A C 1
ATOM 661 O O . CYS A 1 80 ? -7.936 -2.255 14.123 1.00 87.94 80 CYS A O 1
ATOM 663 N N . GLU A 1 81 ? -6.032 -2.818 13.062 1.00 89.56 81 GLU A N 1
ATOM 664 C CA . GLU A 1 81 ? -5.368 -3.389 14.230 1.00 89.56 81 GLU A CA 1
ATOM 665 C C . GLU A 1 81 ? -4.983 -2.312 15.249 1.00 89.56 81 GLU A C 1
ATOM 667 O O . GLU A 1 81 ? -5.316 -2.447 16.423 1.00 89.56 81 GLU A O 1
ATOM 672 N N . GLU A 1 82 ? -4.417 -1.186 14.802 1.00 89.81 82 GLU A N 1
ATOM 673 C CA . GLU A 1 82 ? -4.142 -0.027 15.664 1.00 89.81 82 GLU A CA 1
ATOM 674 C C . GLU A 1 82 ? -5.415 0.450 16.381 1.00 89.81 82 GLU A C 1
ATOM 676 O O . GLU A 1 82 ? -5.407 0.714 17.583 1.00 89.81 82 GLU A O 1
ATOM 681 N N . VAL A 1 83 ? -6.546 0.509 15.666 1.00 89.44 83 VAL A N 1
ATOM 682 C CA . VAL A 1 83 ? -7.839 0.870 16.262 1.00 89.44 83 VAL A CA 1
ATOM 683 C C . VAL A 1 83 ? -8.274 -0.145 17.312 1.00 89.44 83 VAL A C 1
ATOM 685 O O . VAL A 1 83 ? -8.705 0.263 18.386 1.00 89.44 83 VAL A O 1
ATOM 688 N N . LYS A 1 84 ? -8.176 -1.451 17.042 1.00 88.44 84 LYS A N 1
ATOM 689 C CA . LYS A 1 84 ? -8.540 -2.486 18.024 1.00 88.44 84 LYS A CA 1
ATOM 690 C C . LYS A 1 84 ? -7.687 -2.391 19.287 1.00 88.44 84 LYS A C 1
ATOM 692 O O . LYS A 1 84 ? -8.226 -2.489 20.387 1.00 88.44 84 LYS A O 1
ATOM 697 N N . GLN A 1 85 ? -6.383 -2.173 19.134 1.00 89.44 85 GLN A N 1
ATOM 698 C CA . GLN A 1 85 ? -5.460 -2.010 20.256 1.00 89.44 85 GLN A CA 1
ATOM 699 C C . GLN A 1 85 ? -5.808 -0.774 21.085 1.00 89.44 85 GLN A C 1
ATOM 701 O O . GLN A 1 85 ? -5.981 -0.877 22.298 1.00 89.44 85 GLN A O 1
ATOM 706 N N . ALA A 1 86 ? -6.021 0.367 20.430 1.00 89.88 86 ALA A N 1
ATOM 7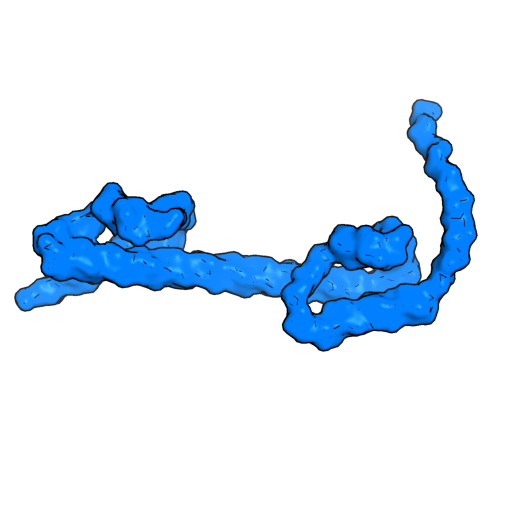07 C CA . ALA A 1 86 ? -6.410 1.597 21.105 1.00 89.88 86 ALA A CA 1
ATOM 708 C C . ALA A 1 86 ? -7.772 1.471 21.811 1.00 89.88 86 ALA A C 1
ATOM 710 O O . ALA A 1 86 ? -7.941 1.979 22.913 1.00 89.88 86 ALA A O 1
ATOM 711 N N . VAL A 1 87 ? -8.740 0.755 21.228 1.00 90.12 87 VAL A N 1
ATOM 712 C CA . VAL A 1 87 ? -10.024 0.459 21.887 1.00 90.12 87 VAL A CA 1
ATOM 713 C C . VAL A 1 87 ? -9.803 -0.311 23.194 1.00 90.12 87 VAL A C 1
ATOM 715 O O . VAL A 1 87 ? -10.376 0.067 24.215 1.00 90.12 87 VAL A O 1
ATOM 718 N N . ARG A 1 88 ? -8.978 -1.369 23.176 1.00 87.81 88 ARG A N 1
ATOM 719 C CA . ARG A 1 88 ? -8.667 -2.161 24.378 1.00 87.81 88 ARG A CA 1
ATOM 720 C C . ARG A 1 88 ? -7.974 -1.317 25.440 1.00 87.81 88 ARG A C 1
ATOM 722 O O . ARG A 1 88 ? -8.355 -1.391 26.600 1.00 87.81 88 ARG A O 1
ATOM 729 N N . GLN A 1 89 ? -7.021 -0.483 25.032 1.00 88.88 89 GLN A N 1
ATOM 730 C CA . GLN A 1 89 ? -6.301 0.407 25.936 1.00 88.88 89 GLN A CA 1
ATOM 731 C C . GLN A 1 89 ? -7.243 1.410 26.626 1.00 88.88 89 GLN A C 1
ATOM 733 O O . GLN A 1 89 ? -7.266 1.499 27.850 1.00 88.88 89 GLN A O 1
ATOM 738 N N . VAL A 1 90 ? -8.087 2.106 25.858 1.00 88.81 90 VAL A N 1
ATOM 739 C CA . VAL A 1 90 ? -9.056 3.070 26.412 1.00 88.81 90 VAL A CA 1
ATOM 740 C C . VAL A 1 90 ? -10.045 2.376 27.354 1.00 88.81 90 VAL A C 1
ATOM 742 O O . VAL A 1 90 ? -10.393 2.928 28.395 1.00 88.81 90 VAL A O 1
ATOM 745 N N . HIS A 1 91 ? -10.456 1.146 27.030 1.00 86.25 91 HIS A N 1
ATOM 746 C CA . HIS A 1 91 ? -11.313 0.350 27.905 1.00 86.25 91 HIS A CA 1
ATOM 747 C C . HIS A 1 91 ? -10.627 -0.023 29.226 1.00 86.25 91 HIS A C 1
ATOM 749 O O . HIS A 1 91 ? -11.240 0.114 30.280 1.00 86.25 91 HIS A O 1
ATOM 755 N N . THR A 1 92 ? -9.356 -0.446 29.199 1.00 86.69 92 THR A N 1
ATOM 756 C CA . THR A 1 92 ? -8.600 -0.737 30.432 1.00 86.69 92 THR A CA 1
ATOM 757 C C . THR A 1 92 ? -8.396 0.496 31.310 1.00 86.69 92 THR A C 1
ATOM 759 O O . THR A 1 92 ? -8.296 0.370 32.524 1.00 86.69 92 THR A O 1
ATOM 762 N N . GLU A 1 93 ? -8.394 1.691 30.717 1.00 86.00 93 GLU A N 1
ATOM 763 C CA . GLU A 1 93 ? -8.364 2.970 31.437 1.00 86.00 93 GLU A CA 1
ATOM 764 C C . GLU A 1 93 ? -9.741 3.348 32.035 1.00 86.00 93 GLU A C 1
ATOM 766 O O . GLU A 1 93 ? -9.876 4.397 32.663 1.00 86.00 93 GLU A O 1
ATOM 771 N N . GLY A 1 94 ? -10.776 2.516 31.851 1.00 83.75 94 GLY A N 1
ATOM 772 C CA . GLY A 1 94 ? -12.139 2.755 32.340 1.00 83.75 94 GLY A CA 1
ATOM 773 C C . GLY A 1 94 ? -12.911 3.800 31.530 1.00 83.75 94 GLY A C 1
ATOM 774 O O . GLY A 1 94 ? -13.993 4.234 31.928 1.00 83.75 94 GLY A O 1
ATOM 775 N N . ILE A 1 95 ? -12.366 4.227 30.389 1.00 83.75 95 ILE A N 1
ATOM 776 C CA . ILE A 1 95 ? -12.970 5.231 29.520 1.00 83.75 95 ILE A CA 1
ATOM 777 C C . ILE A 1 95 ? -13.773 4.512 28.434 1.00 83.75 95 ILE A C 1
ATOM 779 O O . ILE A 1 95 ? -13.343 3.522 27.844 1.00 83.75 95 ILE A O 1
ATOM 783 N N . TYR A 1 96 ? -14.957 5.033 28.111 1.00 82.56 96 TYR A N 1
ATOM 784 C CA . TYR A 1 96 ? -15.732 4.492 27.000 1.00 82.56 96 TYR A CA 1
ATOM 785 C C . TYR A 1 96 ? -14.993 4.723 25.663 1.00 82.56 96 TYR A C 1
ATOM 787 O O . TYR A 1 96 ? -14.674 5.878 25.343 1.00 82.56 96 TYR A O 1
ATOM 795 N N . PRO A 1 97 ? -14.750 3.677 24.842 1.00 83.62 97 PRO A N 1
ATOM 796 C CA . PRO A 1 97 ? -13.940 3.763 23.624 1.00 83.62 97 PRO A CA 1
ATOM 797 C C . PRO A 1 97 ? -14.644 4.530 22.488 1.00 83.62 97 PRO A C 1
ATOM 799 O O . PRO A 1 97 ? -15.099 3.967 21.488 1.00 83.62 97 PRO A O 1
ATOM 802 N N . SER A 1 98 ? -14.737 5.855 22.625 1.00 84.00 98 SER A N 1
ATOM 803 C CA . SER A 1 98 ? -15.271 6.789 21.626 1.00 84.00 98 SER A CA 1
ATOM 804 C C . SER A 1 98 ? -14.272 7.045 20.487 1.00 84.00 98 SER A C 1
ATOM 806 O O . SER A 1 98 ? -13.071 6.841 20.637 1.00 84.00 98 SER A O 1
ATOM 808 N N . GLU A 1 99 ? -14.754 7.504 19.325 1.00 81.44 99 GLU A N 1
ATOM 809 C CA . GLU A 1 99 ? -13.870 7.819 18.183 1.00 81.44 99 GLU A CA 1
ATOM 810 C C . GLU A 1 99 ? -12.885 8.939 18.550 1.00 81.44 99 GLU A C 1
ATOM 812 O O . GLU A 1 99 ? -11.706 8.863 18.218 1.00 81.44 99 GLU A O 1
ATOM 817 N N . ALA A 1 100 ? -13.344 9.920 19.334 1.00 82.88 100 ALA A N 1
ATOM 818 C CA . ALA A 1 100 ? -12.514 10.998 19.854 1.00 82.88 100 ALA A CA 1
ATOM 819 C C . ALA A 1 100 ? -11.439 10.494 20.832 1.00 82.88 100 ALA A C 1
ATOM 821 O O . ALA A 1 100 ? -10.290 10.915 20.731 1.00 82.88 100 ALA A O 1
ATOM 822 N N . ALA A 1 101 ? -11.772 9.566 21.737 1.00 83.62 101 ALA A N 1
ATOM 823 C CA . ALA A 1 101 ? -10.794 8.980 22.656 1.00 83.62 101 ALA A CA 1
ATOM 824 C C . ALA A 1 101 ? -9.704 8.215 21.892 1.00 83.62 101 ALA A C 1
ATOM 826 O O . ALA A 1 101 ? -8.518 8.432 22.111 1.00 83.62 101 ALA A O 1
ATOM 827 N N . ILE A 1 102 ? -10.104 7.406 20.914 1.00 85.44 102 ILE A N 1
ATOM 828 C CA . ILE A 1 102 ? -9.176 6.598 20.118 1.00 85.44 102 ILE A CA 1
ATOM 829 C C . ILE A 1 102 ? -8.318 7.476 19.203 1.00 85.44 102 ILE A C 1
ATOM 831 O O . ILE A 1 102 ? -7.131 7.217 19.040 1.00 85.44 102 ILE A O 1
ATOM 835 N N . SER A 1 103 ? -8.873 8.559 18.646 1.00 85.12 103 SER A N 1
ATOM 836 C CA . SER A 1 103 ? -8.107 9.492 17.810 1.00 85.12 103 SER A CA 1
ATOM 837 C C . SER A 1 103 ? -6.917 10.138 18.526 1.00 85.12 103 SER A C 1
ATOM 839 O O . SER A 1 103 ? -5.987 10.564 17.850 1.00 85.12 103 SER A O 1
ATOM 841 N N . ARG A 1 104 ? -6.923 10.183 19.868 1.00 85.50 104 ARG A N 1
ATOM 842 C CA . ARG A 1 104 ? -5.797 10.684 20.673 1.00 85.50 104 ARG A CA 1
ATOM 843 C C . ARG A 1 104 ? -4.648 9.682 20.779 1.00 85.50 104 ARG A C 1
ATOM 845 O O . ARG A 1 104 ? -3.520 10.101 20.998 1.00 85.50 104 ARG A O 1
ATOM 852 N N . LEU A 1 105 ? -4.935 8.390 20.626 1.00 82.50 105 LEU A N 1
ATOM 853 C CA . LEU A 1 105 ? -3.944 7.312 20.696 1.00 82.50 105 LEU A CA 1
ATOM 854 C C . LEU A 1 105 ? -3.383 6.936 19.321 1.00 82.50 105 LEU A C 1
ATOM 856 O O . LEU A 1 105 ? -2.274 6.420 19.223 1.00 82.50 105 LEU A O 1
ATOM 860 N N . LEU A 1 106 ? -4.132 7.188 18.246 1.00 83.50 106 LEU A N 1
ATOM 861 C CA . LEU A 1 106 ? -3.690 6.856 16.896 1.00 83.50 106 LEU A CA 1
ATOM 862 C C . LEU A 1 106 ? -2.703 7.888 16.349 1.00 83.50 106 LEU A C 1
ATOM 864 O O . LEU A 1 106 ? -3.003 9.079 16.281 1.00 83.50 106 LEU A O 1
ATOM 868 N N . ALA A 1 107 ? -1.585 7.409 15.798 1.00 77.50 107 ALA A N 1
ATOM 869 C CA . ALA A 1 107 ? -0.616 8.254 15.097 1.00 77.50 107 ALA A CA 1
ATOM 870 C C . ALA A 1 107 ? -1.219 8.955 13.862 1.00 77.50 107 ALA A C 1
ATOM 872 O O . ALA A 1 107 ? -0.742 10.006 13.432 1.00 77.50 107 ALA A O 1
ATOM 873 N N . LYS A 1 108 ? -2.259 8.364 13.253 1.00 79.75 108 LYS A N 1
ATOM 874 C CA . LYS A 1 108 ? -2.934 8.896 12.059 1.00 79.75 108 LYS A CA 1
ATOM 875 C C . LYS A 1 108 ? -4.458 8.801 12.193 1.00 79.75 108 LYS A C 1
ATOM 877 O O . LYS A 1 108 ? -5.056 7.842 11.699 1.00 79.75 108 LYS A O 1
ATOM 882 N N . PRO A 1 109 ? -5.129 9.823 12.753 1.00 77.19 109 PRO A N 1
ATOM 883 C CA . PRO A 1 109 ? -6.586 9.816 12.921 1.00 77.19 109 PRO A CA 1
ATOM 884 C C . PRO A 1 109 ? -7.353 9.855 11.586 1.00 77.19 109 PRO A C 1
ATOM 886 O O . PRO A 1 109 ? -8.529 9.507 11.523 1.00 77.19 109 PRO A O 1
ATOM 889 N N . GLY A 1 110 ? -6.686 10.203 10.478 1.00 81.62 110 GLY A N 1
ATOM 890 C CA . GLY A 1 110 ? -7.270 10.161 9.133 1.00 81.62 110 GLY A CA 1
ATOM 891 C C . GLY A 1 110 ? -7.716 8.766 8.664 1.00 81.62 110 GLY A C 1
ATOM 892 O O . GLY A 1 110 ? -8.477 8.674 7.700 1.00 81.62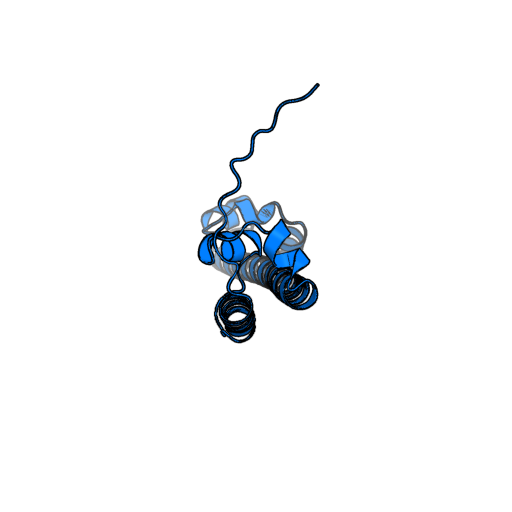 110 GLY A O 1
ATOM 893 N N . CYS A 1 111 ? -7.300 7.687 9.340 1.00 78.38 111 CYS A N 1
ATOM 894 C CA . CYS A 1 111 ? -7.725 6.320 9.023 1.00 78.38 111 CYS A CA 1
ATOM 895 C C . CYS A 1 111 ? -9.233 6.083 9.237 1.00 78.38 111 CYS A C 1
ATOM 897 O O . CYS A 1 111 ? -9.825 5.246 8.556 1.00 78.38 111 CYS A O 1
ATOM 899 N N . PHE A 1 112 ? -9.901 6.873 10.089 1.00 77.94 112 PHE A N 1
ATOM 900 C CA . PHE A 1 112 ? -11.350 6.777 10.302 1.00 77.94 112 PHE A CA 1
ATOM 901 C C . PHE A 1 112 ? -12.187 7.166 9.079 1.00 77.94 112 PHE A C 1
ATOM 903 O O . PHE A 1 112 ? -13.392 6.907 9.055 1.00 77.94 112 PHE A O 1
ATOM 910 N N . ARG A 1 113 ? -11.586 7.759 8.040 1.00 83.69 113 ARG A N 1
ATOM 911 C CA . ARG A 1 113 ? -12.272 8.012 6.766 1.00 83.69 113 ARG A CA 1
ATOM 912 C C . ARG A 1 113 ? -12.620 6.710 6.032 1.00 83.69 113 ARG A C 1
ATOM 914 O O . ARG A 1 113 ? -13.595 6.678 5.279 1.00 83.69 113 ARG A O 1
ATOM 921 N N . ASP A 1 114 ? -11.867 5.634 6.258 1.00 86.50 114 ASP A N 1
ATOM 922 C CA . ASP A 1 114 ? -12.114 4.340 5.629 1.00 86.50 114 ASP A CA 1
ATOM 923 C C . ASP A 1 114 ? -13.254 3.571 6.318 1.00 86.50 114 ASP A C 1
ATOM 925 O O . ASP A 1 114 ? -13.258 3.322 7.526 1.00 86.50 114 ASP A O 1
ATOM 929 N N . LYS A 1 115 ? -14.226 3.107 5.519 1.00 88.69 115 LYS A N 1
ATOM 930 C CA . LYS A 1 115 ? -15.405 2.367 6.015 1.00 88.69 115 LYS A CA 1
ATOM 931 C C . LYS A 1 115 ? -15.031 1.092 6.782 1.00 88.69 115 LYS A C 1
ATOM 933 O O . LYS A 1 115 ? -15.717 0.740 7.739 1.00 88.69 115 LYS A O 1
ATOM 938 N N . LYS A 1 116 ? -13.955 0.412 6.363 1.00 88.25 116 LYS A N 1
ATOM 939 C CA . LYS A 1 116 ? -13.452 -0.815 7.003 1.00 88.25 116 LYS A CA 1
ATOM 940 C C . LYS A 1 116 ? -12.940 -0.546 8.419 1.00 88.25 116 LYS A C 1
ATOM 942 O O . LYS A 1 116 ? -13.285 -1.288 9.330 1.00 88.25 116 LYS A O 1
ATOM 947 N N . VAL A 1 117 ? -12.227 0.561 8.617 1.00 86.81 117 VAL A N 1
ATOM 948 C CA . VAL A 1 117 ? -11.695 0.967 9.926 1.00 86.81 117 VAL A CA 1
ATOM 949 C C . VAL A 1 117 ? -12.838 1.308 10.889 1.00 86.81 117 VAL A C 1
ATOM 951 O O . VAL A 1 117 ? -12.880 0.817 12.014 1.00 86.81 117 VAL A O 1
ATOM 954 N N . ARG A 1 118 ? -13.863 2.040 10.424 1.00 85.94 118 ARG A N 1
ATOM 955 C CA . ARG A 1 118 ? -15.085 2.286 11.221 1.00 85.94 118 ARG A CA 1
ATOM 956 C C . ARG A 1 118 ? -15.864 1.014 11.555 1.00 85.94 118 ARG A C 1
ATOM 958 O O . ARG A 1 118 ? -16.563 0.964 12.566 1.00 85.94 118 ARG A O 1
ATOM 965 N N . ALA A 1 119 ? -15.842 0.016 10.674 1.00 88.75 119 ALA A N 1
ATOM 966 C CA . ALA A 1 119 ? -16.456 -1.278 10.954 1.00 88.75 119 ALA A CA 1
ATOM 967 C C . ALA A 1 119 ? -15.669 -2.030 12.037 1.00 88.75 119 ALA A C 1
ATOM 969 O O . ALA A 1 119 ? -16.290 -2.527 12.971 1.00 88.75 119 ALA A O 1
ATOM 970 N N . ALA A 1 120 ? -14.333 -2.021 11.969 1.00 88.62 120 ALA A N 1
ATOM 971 C CA . ALA A 1 120 ? -13.465 -2.614 12.986 1.00 88.62 120 ALA A CA 1
ATOM 972 C C . ALA A 1 120 ? -13.684 -1.985 14.371 1.00 88.62 120 ALA A C 1
ATOM 974 O O . ALA A 1 120 ? -13.859 -2.710 15.343 1.00 88.62 120 ALA A O 1
ATOM 975 N N . LEU A 1 121 ? -13.795 -0.654 14.451 1.00 86.56 121 LEU A N 1
ATOM 976 C CA . LEU A 1 121 ? -14.141 0.043 15.694 1.00 86.56 121 LEU A CA 1
ATOM 977 C C . LEU A 1 121 ? -15.479 -0.434 16.279 1.00 86.56 121 LEU A C 1
ATOM 979 O O . LEU A 1 121 ? -15.591 -0.716 17.468 1.00 86.56 121 LEU A O 1
ATOM 983 N N . ARG A 1 122 ? -16.517 -0.525 15.441 1.00 87.88 122 ARG A N 1
ATOM 984 C CA . ARG A 1 122 ? -17.845 -0.978 15.881 1.00 87.88 122 ARG A CA 1
ATOM 985 C C . ARG A 1 122 ? -17.836 -2.435 16.339 1.00 87.88 122 ARG A C 1
ATOM 987 O O . ARG A 1 122 ? -18.532 -2.746 17.297 1.00 87.88 122 ARG A O 1
ATOM 994 N N . ALA A 1 123 ? -17.072 -3.297 15.673 1.00 88.50 123 ALA A N 1
ATOM 995 C CA . ALA A 1 123 ? -16.898 -4.687 16.080 1.00 88.50 123 ALA A CA 1
ATOM 996 C C . ALA A 1 123 ? -16.185 -4.783 17.438 1.00 88.50 123 ALA A C 1
ATOM 998 O O . ALA A 1 123 ? -16.737 -5.372 18.359 1.00 88.50 123 ALA A O 1
ATOM 999 N N . ALA A 1 124 ? -15.052 -4.094 17.604 1.00 87.50 124 ALA A N 1
ATOM 1000 C CA . ALA A 1 124 ? -14.287 -4.095 18.852 1.00 87.50 124 ALA A CA 1
ATOM 1001 C C . ALA A 1 124 ? -15.096 -3.559 20.047 1.00 87.50 124 ALA A C 1
ATOM 1003 O O . ALA A 1 124 ? -15.016 -4.092 21.148 1.00 87.50 124 ALA A O 1
ATOM 1004 N N . ARG A 1 125 ? -15.938 -2.539 19.830 1.00 86.31 125 ARG A N 1
ATOM 1005 C CA . ARG A 1 125 ? -16.878 -2.058 20.858 1.00 86.31 125 ARG A CA 1
ATOM 1006 C C . ARG A 1 125 ? -17.882 -3.122 21.284 1.00 86.31 125 ARG A C 1
ATOM 1008 O O . ARG A 1 125 ? -18.189 -3.215 22.463 1.00 86.31 125 ARG A O 1
ATOM 1015 N N . ARG A 1 126 ? -18.419 -3.890 20.331 1.00 85.25 126 ARG A N 1
ATOM 1016 C CA . ARG A 1 126 ? -19.382 -4.957 20.637 1.00 85.25 126 ARG A CA 1
ATOM 1017 C C . ARG A 1 126 ? -18.734 -6.052 21.468 1.00 85.25 126 ARG A C 1
ATOM 1019 O O . ARG A 1 126 ? -19.353 -6.480 22.424 1.00 85.25 126 ARG A O 1
ATOM 1026 N N . GLU A 1 127 ? -17.513 -6.455 21.121 1.00 83.44 127 GLU A N 1
ATOM 1027 C CA . GLU A 1 127 ? -16.754 -7.464 21.873 1.00 83.44 127 GLU A CA 1
ATOM 1028 C C . GLU A 1 127 ? -16.563 -7.047 23.336 1.00 83.44 127 GLU A C 1
ATOM 1030 O O . GLU A 1 127 ? -16.820 -7.833 24.235 1.00 83.44 127 GLU A O 1
ATOM 1035 N N . ILE A 1 128 ? -16.205 -5.786 23.582 1.00 78.31 128 ILE A N 1
ATOM 1036 C CA . ILE A 1 128 ? -15.947 -5.282 24.937 1.00 78.31 128 ILE A CA 1
ATOM 1037 C C . ILE A 1 128 ? -17.228 -5.071 25.751 1.00 78.31 128 ILE A C 1
ATOM 1039 O O . ILE A 1 128 ? -17.234 -5.306 26.950 1.00 78.31 128 ILE A O 1
ATOM 1043 N N . CYS A 1 129 ? -18.333 -4.667 25.121 1.00 65.44 129 CYS A N 1
ATOM 1044 C CA . CYS A 1 129 ? -19.625 -4.577 25.808 1.00 65.44 129 CYS A CA 1
ATOM 1045 C C . CYS A 1 129 ? -20.284 -5.948 26.062 1.00 65.44 129 CYS A C 1
ATOM 1047 O O . CYS A 1 129 ? -21.345 -5.984 26.680 1.00 65.44 129 CYS A O 1
ATOM 1049 N N . LEU A 1 130 ? -19.714 -7.043 25.545 1.00 57.56 130 LEU A N 1
ATOM 1050 C CA . LEU A 1 130 ? -20.206 -8.413 25.722 1.00 57.56 130 LEU A CA 1
ATOM 1051 C C . LEU A 1 130 ? -19.434 -9.203 26.792 1.00 57.56 130 LEU A C 1
ATOM 1053 O O . LEU A 1 130 ? -19.802 -10.349 27.038 1.00 57.56 130 LEU A O 1
ATOM 1057 N N . GLU A 1 131 ? -18.401 -8.632 27.416 1.00 42.16 131 GLU A N 1
ATOM 1058 C CA . GLU A 1 131 ? -17.720 -9.259 28.557 1.00 42.16 131 GLU A CA 1
ATOM 1059 C C . GLU A 1 131 ? -18.541 -8.998 29.845 1.00 42.16 131 GLU A C 1
ATOM 1061 O O . GLU A 1 131 ? -18.740 -7.827 30.188 1.00 42.16 131 GLU A O 1
ATOM 1066 N N . PRO A 1 132 ? -19.090 -10.052 30.489 1.00 44.19 132 PRO A N 1
ATOM 1067 C CA . PRO A 1 132 ? -19.968 -9.965 31.661 1.00 44.19 132 PRO A CA 1
ATOM 1068 C C . PRO A 1 132 ? -19.242 -9.673 32.982 1.00 44.19 132 PRO A C 1
ATOM 1070 O O . PRO A 1 132 ? -18.057 -10.051 33.122 1.00 44.19 132 PRO A O 1
#

Radius of gyration: 24.15 Å; Cα contacts (8 Å, |Δi|>4): 86; chains: 1; bounding box: 41×34×70 Å

Solvent-accessible surface area (backbone atoms only — not comparable to full-atom values): 7789 Å² total; per-residue (Å²): 140,81,89,77,91,70,80,82,74,84,65,80,78,56,60,68,64,51,47,54,52,55,51,48,58,67,68,42,93,58,84,66,54,51,56,69,56,52,23,60,76,71,72,45,59,59,72,58,48,46,70,78,38,46,66,62,53,48,50,42,42,49,51,25,53,51,50,51,51,51,51,51,49,51,50,51,52,50,51,30,49,54,46,46,53,37,38,52,52,36,44,75,72,73,41,80,70,40,73,72,60,36,43,74,70,42,97,58,56,74,53,64,78,40,69,66,34,50,47,41,50,55,50,50,51,50,58,61,74,64,65,131

Mean predicted aligned error: 9.67 Å

Sequence (132 aa):
MRDSSTKKLEVKFDSDRTQQLLENVLQANEQPLPMTAVAKRLGYPKRVLYRHFPELCRAISAEYVKYMKESRIKRIEHCCEEVKQAVRQVHTEGIYPSEAAISRLLAKPGCFRDKKVRAALRAARREICLEP

Secondary structure (DSSP, 8-state):
--------------HHHHHHHHHHHHH--SPPPPHHHHHHHHT--HHHHHHH-HHHHHHHHHHHHHHHHHHHHHHHHHHHHHHHHHHHHHHHTT----HHHHHTT-S-GGGGGSHHHHHHHHHHHHHHTT--